Protein AF-A0A7K7TDV2-F1 (afdb_monomer_lite)

InterPro domains:
  IPR029061 Thiamin diphosphate-binding fold [SSF52518] (2-60)
  IPR045229 Thiamine pyrophosphate enzyme [PTHR18968] (2-119)

pLDDT: mean 73.81, std 17.37, range [32.12, 91.88]

Foldseek 3Di:
DPPPDPPPDPVQVVCVVQWPEEEEDQALVCPQVVVLVQVQSCQADPHTHYHYHYDPLNVDDLVVNCDVLVDPDDQPDPVSVVSNVVSVVSSCRRCPCNPPDDDNDHDDHHHDDDDPVRVPPPDDDDPDPDDPDPDPPPPPPPDD

Organism: NCBI:txid239371

Radius of gyration: 26.82 Å; chains: 1; bounding box: 52×32×79 Å

Structure (mmCIF, N/CA/C/O backbone):
data_AF-A0A7K7TDV2-F1
#
_entry.id   AF-A0A7K7TDV2-F1
#
loop_
_atom_site.group_PDB
_atom_site.id
_atom_site.type_symbol
_atom_site.label_atom_id
_atom_site.label_alt_id
_atom_site.label_comp_id
_atom_site.label_asym_id
_atom_site.label_entity_id
_atom_site.label_seq_id
_atom_site.pdbx_PDB_ins_code
_atom_site.Cartn_x
_atom_site.Cartn_y
_atom_site.Cartn_z
_atom_site.occupancy
_atom_site.B_iso_or_equiv
_atom_site.auth_seq_id
_atom_site.auth_comp_id
_atom_site.auth_asym_id
_atom_site.auth_atom_id
_atom_site.pdbx_PDB_model_num
ATOM 1 N N . GLN A 1 1 ? 14.137 5.342 -5.543 1.00 44.41 1 GLN A N 1
ATOM 2 C CA . GLN A 1 1 ? 14.553 5.148 -4.145 1.00 44.41 1 GLN A CA 1
ATOM 3 C C . GLN A 1 1 ? 16.057 5.333 -4.034 1.00 44.41 1 GLN A C 1
ATOM 5 O O . GLN A 1 1 ? 16.798 4.641 -4.728 1.00 44.41 1 GLN A O 1
ATOM 10 N N . GLY A 1 2 ? 16.497 6.311 -3.239 1.00 51.59 2 GLY A N 1
ATOM 11 C CA . GLY A 1 2 ? 17.912 6.494 -2.889 1.00 51.59 2 GLY A CA 1
ATOM 12 C C . GLY A 1 2 ? 18.745 7.293 -3.895 1.00 51.59 2 GLY A C 1
ATOM 13 O O . GLY A 1 2 ? 19.953 7.100 -3.978 1.00 51.59 2 GLY A O 1
ATOM 14 N N . ARG A 1 3 ? 18.124 8.181 -4.683 1.00 45.84 3 ARG A N 1
ATOM 15 C CA . ARG A 1 3 ? 18.827 8.985 -5.706 1.00 45.84 3 ARG A CA 1
ATOM 16 C C . ARG A 1 3 ? 19.041 10.452 -5.339 1.00 45.84 3 ARG A C 1
ATOM 18 O O . ARG A 1 3 ? 19.245 11.259 -6.237 1.00 45.84 3 ARG A O 1
ATOM 25 N N . GLY A 1 4 ? 18.992 10.807 -4.052 1.00 49.78 4 GLY A N 1
ATOM 26 C CA . GLY A 1 4 ? 19.316 12.171 -3.613 1.00 49.78 4 GLY A CA 1
ATOM 27 C C . GLY A 1 4 ? 18.499 13.257 -4.325 1.00 49.78 4 GLY A C 1
ATOM 28 O O . GLY A 1 4 ? 18.991 14.360 -4.535 1.00 49.78 4 GLY A O 1
ATOM 29 N N . ALA A 1 5 ? 17.268 12.939 -4.737 1.00 48.00 5 ALA A N 1
ATOM 30 C CA . ALA A 1 5 ? 16.327 13.950 -5.179 1.00 48.00 5 ALA A CA 1
ATOM 31 C C . ALA A 1 5 ? 15.821 14.665 -3.926 1.00 48.00 5 ALA A C 1
ATOM 33 O O . ALA A 1 5 ? 15.457 14.012 -2.950 1.00 48.00 5 ALA A O 1
ATOM 34 N N . LEU A 1 6 ? 15.780 15.992 -3.976 1.00 49.91 6 LEU A N 1
ATOM 35 C CA . LEU A 1 6 ? 15.374 16.946 -2.933 1.00 49.91 6 LEU A CA 1
ATOM 36 C C . LEU A 1 6 ? 13.974 16.689 -2.303 1.00 49.91 6 LEU A C 1
ATOM 38 O O . LEU A 1 6 ? 13.486 17.505 -1.531 1.00 49.91 6 LEU A O 1
ATOM 42 N N . GLN A 1 7 ? 13.305 15.590 -2.659 1.00 52.75 7 GLN A N 1
ATOM 43 C CA . GLN A 1 7 ? 11.932 15.231 -2.302 1.00 52.75 7 GLN A CA 1
ATOM 44 C C . GLN A 1 7 ? 11.770 13.763 -1.851 1.00 52.75 7 GLN A C 1
ATOM 46 O O . GLN A 1 7 ? 10.653 13.354 -1.558 1.00 52.75 7 GLN A O 1
ATOM 51 N N . ASP A 1 8 ? 12.846 12.968 -1.752 1.00 53.66 8 ASP A N 1
ATOM 52 C CA . ASP A 1 8 ? 12.799 11.581 -1.238 1.00 53.66 8 ASP A CA 1
ATOM 53 C C . ASP A 1 8 ? 12.841 11.616 0.308 1.00 53.66 8 ASP A C 1
ATOM 55 O O . ASP A 1 8 ? 13.761 11.109 0.950 1.00 53.66 8 ASP A O 1
ATOM 59 N N . ILE A 1 9 ? 11.885 12.318 0.931 1.00 61.06 9 ILE A N 1
ATOM 60 C CA . ILE A 1 9 ? 11.650 12.159 2.368 1.00 61.06 9 ILE A CA 1
ATOM 61 C C . ILE A 1 9 ? 11.095 10.747 2.525 1.00 61.06 9 ILE A C 1
ATOM 63 O O . ILE A 1 9 ? 10.022 10.453 2.004 1.00 61.06 9 ILE A O 1
ATOM 67 N N . GLU A 1 10 ? 11.801 9.883 3.255 1.00 62.22 10 GLU A N 1
ATOM 68 C CA . GLU A 1 10 ? 11.271 8.609 3.753 1.00 62.22 10 GLU A CA 1
ATOM 69 C C . GLU A 1 10 ? 10.105 8.914 4.713 1.00 62.22 10 GLU A C 1
ATOM 71 O O . GLU A 1 10 ? 10.250 8.878 5.936 1.00 62.22 10 GLU A O 1
ATOM 76 N N . GLN A 1 11 ? 8.940 9.281 4.167 1.00 62.19 11 GLN A N 1
ATOM 77 C CA . GLN A 1 11 ? 7.772 9.731 4.927 1.00 62.19 11 GLN A CA 1
ATOM 78 C C . GLN A 1 11 ? 7.345 8.662 5.934 1.00 62.19 11 GLN A C 1
ATOM 80 O O . GLN A 1 11 ? 7.006 8.981 7.072 1.00 62.19 11 GLN A O 1
ATOM 85 N N . LEU A 1 12 ? 7.482 7.384 5.574 1.00 66.38 12 LEU A N 1
ATOM 86 C CA . LEU A 1 12 ? 7.233 6.257 6.471 1.00 66.38 12 LEU A CA 1
ATOM 87 C C . LEU A 1 12 ? 8.075 6.315 7.752 1.00 66.38 12 LEU A C 1
ATOM 89 O O . LEU A 1 12 ? 7.565 5.982 8.820 1.00 66.38 12 LEU A O 1
ATOM 93 N N . SER A 1 13 ? 9.337 6.742 7.670 1.00 65.56 13 SER A N 1
ATOM 94 C CA . SER A 1 13 ? 10.224 6.835 8.836 1.00 65.56 13 SER A CA 1
ATOM 95 C C . SER A 1 13 ? 9.772 7.917 9.822 1.00 65.56 13 SER A C 1
ATOM 97 O O . SER A 1 13 ? 9.863 7.709 11.030 1.00 65.56 13 SER A O 1
ATOM 99 N N . LEU A 1 14 ? 9.190 9.011 9.317 1.00 69.25 14 LEU A N 1
ATOM 100 C CA . LEU A 1 14 ? 8.626 10.092 10.129 1.00 69.25 14 LEU A CA 1
ATOM 101 C C . LEU A 1 14 ? 7.290 9.697 10.764 1.00 69.25 14 LEU A C 1
ATOM 103 O O . LEU A 1 14 ? 7.031 10.027 11.916 1.00 69.25 14 LEU A O 1
ATOM 107 N N . PHE A 1 15 ? 6.444 8.957 10.045 1.00 70.12 15 PHE A N 1
ATOM 108 C CA . PHE A 1 15 ? 5.154 8.524 10.585 1.00 70.12 15 PHE A CA 1
ATOM 109 C C . PHE A 1 15 ? 5.265 7.339 11.548 1.00 70.12 15 PHE A C 1
ATOM 111 O O . PHE A 1 15 ? 4.340 7.109 12.319 1.00 70.12 15 PHE A O 1
ATOM 118 N N . ARG A 1 16 ? 6.382 6.598 11.569 1.00 72.12 16 ARG A N 1
ATOM 119 C CA . ARG A 1 16 ? 6.592 5.493 12.527 1.00 72.12 16 ARG A CA 1
ATOM 120 C C . ARG A 1 16 ? 6.586 5.933 13.991 1.00 72.12 16 ARG A C 1
ATOM 122 O O . ARG A 1 16 ? 6.256 5.126 14.849 1.00 72.12 16 ARG A O 1
ATOM 129 N N . THR A 1 17 ? 6.957 7.176 14.287 1.00 75.75 17 THR A N 1
ATOM 130 C CA . THR A 1 17 ? 6.936 7.714 15.656 1.00 75.75 17 THR A CA 1
ATOM 131 C C . THR A 1 17 ? 5.574 8.281 16.055 1.00 75.75 17 THR A C 1
ATOM 133 O O . THR A 1 17 ? 5.313 8.429 17.245 1.00 75.75 17 THR A O 1
ATOM 136 N N . LEU A 1 18 ? 4.699 8.577 15.087 1.00 77.50 18 LEU A N 1
ATOM 137 C CA . LEU A 1 18 ? 3.383 9.187 15.315 1.00 77.50 18 LEU A CA 1
ATOM 138 C C . LEU A 1 18 ? 2.229 8.187 15.203 1.00 77.50 18 LEU A C 1
ATOM 140 O O . LEU A 1 18 ? 1.184 8.362 15.828 1.00 77.50 18 LEU A O 1
ATOM 144 N N . CYS A 1 19 ? 2.395 7.153 14.383 1.00 81.69 19 CYS A N 1
ATOM 145 C CA . CYS A 1 19 ? 1.371 6.168 14.090 1.00 81.69 19 CYS A CA 1
ATOM 146 C C . CYS A 1 19 ? 1.730 4.818 14.698 1.00 81.69 19 CYS A C 1
ATOM 148 O O . CYS A 1 19 ? 2.880 4.390 14.703 1.00 81.69 19 CYS A O 1
ATOM 150 N N . LYS A 1 20 ? 0.705 4.102 15.156 1.00 85.44 20 LYS A N 1
ATOM 151 C CA . LYS A 1 20 ? 0.823 2.738 15.670 1.00 85.44 20 LYS A CA 1
ATOM 152 C C . LYS A 1 20 ? 1.406 1.790 14.623 1.00 85.44 20 LYS A C 1
ATOM 154 O O . LYS A 1 20 ? 2.158 0.880 14.955 1.00 85.44 20 LYS A O 1
ATOM 159 N N . VAL A 1 21 ? 1.021 1.993 13.364 1.00 86.31 21 VAL A N 1
ATOM 160 C CA . VAL A 1 21 ? 1.529 1.263 12.203 1.00 86.31 21 VAL A CA 1
ATOM 161 C C . VAL A 1 21 ? 1.624 2.219 11.020 1.00 86.31 21 VAL A C 1
ATOM 163 O O . VAL A 1 21 ? 0.728 3.036 10.814 1.00 86.31 21 VAL A O 1
ATOM 166 N N . SER A 1 22 ? 2.679 2.056 10.224 1.00 87.00 22 SER A N 1
ATOM 167 C CA . SER A 1 22 ? 2.883 2.749 8.950 1.00 87.00 22 SER A CA 1
ATOM 168 C C . SER A 1 22 ? 3.209 1.712 7.878 1.00 87.00 22 SER A C 1
ATOM 170 O O . SER A 1 22 ? 4.178 0.965 8.027 1.00 87.00 22 SER A O 1
ATOM 172 N N . VAL A 1 23 ? 2.398 1.631 6.824 1.00 89.19 23 VAL A N 1
ATOM 173 C CA . VAL A 1 23 ? 2.540 0.657 5.725 1.00 89.19 23 VAL A CA 1
ATOM 174 C C . VAL A 1 23 ? 2.451 1.350 4.368 1.00 89.19 23 VAL A C 1
ATOM 176 O O . VAL A 1 23 ? 1.792 2.375 4.247 1.00 89.19 23 VAL A O 1
ATOM 179 N N . SER A 1 24 ? 3.091 0.774 3.351 1.00 88.19 24 SER A N 1
ATOM 180 C CA . SER A 1 24 ? 3.072 1.273 1.972 1.00 88.19 24 SER A CA 1
ATOM 181 C C . SER A 1 24 ? 2.648 0.164 1.019 1.00 88.19 24 SER A C 1
ATOM 183 O O . SER A 1 24 ? 3.078 -0.984 1.171 1.00 88.19 24 SER A O 1
ATOM 185 N N . VAL A 1 25 ? 1.760 0.483 0.078 1.00 89.50 25 VAL A N 1
ATOM 186 C CA . VAL A 1 25 ? 1.171 -0.487 -0.853 1.00 89.50 25 VAL A CA 1
ATOM 187 C C . VAL A 1 25 ? 1.909 -0.445 -2.186 1.00 89.50 25 VAL A C 1
ATOM 189 O O . VAL A 1 25 ? 1.812 0.527 -2.919 1.00 89.50 25 VAL A O 1
ATOM 192 N N . GLY A 1 26 ? 2.614 -1.521 -2.536 1.00 84.94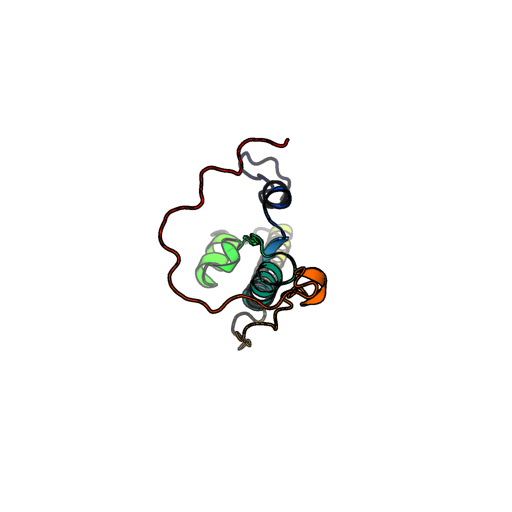 26 GLY A N 1
ATOM 193 C CA . GLY A 1 26 ? 3.391 -1.580 -3.782 1.00 84.94 26 GLY A CA 1
ATOM 194 C C . GLY A 1 26 ? 2.629 -2.076 -5.016 1.00 84.94 26 GLY A C 1
ATOM 195 O O . GLY A 1 26 ? 3.123 -1.923 -6.129 1.00 84.94 26 GLY A O 1
ATOM 196 N N . THR A 1 27 ? 1.462 -2.708 -4.851 1.00 87.56 27 THR A N 1
ATOM 197 C CA . THR A 1 27 ? 0.690 -3.283 -5.967 1.00 87.56 27 THR A CA 1
ATOM 198 C C . THR A 1 27 ? -0.810 -3.096 -5.771 1.00 87.56 27 THR A C 1
ATOM 200 O O . THR A 1 27 ? -1.296 -3.041 -4.640 1.00 87.56 27 THR A O 1
ATOM 203 N N . VAL A 1 28 ? -1.573 -3.046 -6.868 1.00 89.12 28 VAL A N 1
ATOM 204 C CA . VAL A 1 28 ? -3.025 -2.792 -6.811 1.00 89.12 28 VAL A CA 1
ATOM 205 C C . VAL A 1 28 ? -3.768 -3.902 -6.059 1.00 89.12 28 VAL A C 1
ATOM 207 O O . VAL A 1 28 ? -4.676 -3.635 -5.272 1.00 89.12 28 VAL A O 1
ATOM 210 N N . ARG A 1 29 ? -3.329 -5.156 -6.214 1.00 88.94 29 ARG A N 1
ATOM 211 C CA . ARG A 1 29 ? -3.892 -6.306 -5.490 1.00 88.94 29 ARG A CA 1
ATOM 212 C C . ARG A 1 29 ? -3.770 -6.199 -3.968 1.00 88.94 29 ARG A C 1
ATOM 214 O O . ARG A 1 29 ? -4.590 -6.770 -3.245 1.00 88.94 29 ARG A O 1
ATOM 221 N N . ASP A 1 30 ? -2.764 -5.479 -3.479 1.00 89.94 30 ASP A N 1
ATOM 222 C CA . ASP A 1 30 ? -2.458 -5.396 -2.054 1.00 89.94 30 ASP A CA 1
ATOM 223 C C . ASP A 1 30 ? -3.214 -4.261 -1.350 1.00 89.94 30 ASP A C 1
ATOM 225 O O . ASP A 1 30 ? -3.226 -4.223 -0.119 1.00 89.94 30 ASP A O 1
ATOM 229 N N . ILE A 1 31 ? -3.911 -3.383 -2.085 1.00 89.69 31 ILE A N 1
ATOM 230 C CA . ILE A 1 31 ? -4.680 -2.264 -1.512 1.00 89.69 31 ILE A CA 1
ATOM 231 C C . ILE A 1 31 ? -5.719 -2.783 -0.513 1.00 89.69 31 ILE A C 1
ATOM 233 O O . ILE A 1 31 ? -5.703 -2.418 0.662 1.00 89.69 31 ILE A O 1
ATOM 237 N N . VAL A 1 32 ? -6.607 -3.670 -0.968 1.00 90.62 32 VAL A N 1
ATOM 238 C CA . VAL A 1 32 ? -7.710 -4.202 -0.156 1.00 90.62 32 VAL A CA 1
ATOM 239 C C . VAL A 1 32 ? -7.209 -4.929 1.101 1.00 90.62 32 VAL A C 1
ATOM 241 O O . VAL A 1 32 ? -7.620 -4.545 2.198 1.00 90.62 32 VAL A O 1
ATOM 244 N N . PRO A 1 33 ? -6.315 -5.938 1.018 1.00 90.44 33 PRO A N 1
ATOM 245 C CA . PRO A 1 33 ? -5.842 -6.630 2.217 1.00 90.44 33 PRO A CA 1
ATOM 246 C C . PRO A 1 33 ? -5.060 -5.710 3.164 1.00 90.44 33 PRO A C 1
ATOM 248 O O . PRO A 1 33 ? -5.191 -5.848 4.384 1.00 90.44 33 PRO A O 1
ATOM 251 N N . THR A 1 34 ? -4.297 -4.745 2.639 1.00 91.88 34 THR A N 1
ATOM 252 C CA . THR A 1 34 ? -3.553 -3.790 3.473 1.00 91.88 34 THR A CA 1
ATOM 253 C C . THR A 1 34 ? -4.497 -2.871 4.236 1.00 91.88 34 THR A C 1
ATOM 255 O O . THR A 1 34 ? -4.342 -2.722 5.447 1.00 91.88 34 THR A O 1
ATOM 258 N N . LEU A 1 35 ? -5.522 -2.320 3.579 1.00 91.19 35 LEU A N 1
ATOM 259 C CA . LEU A 1 35 ? -6.523 -1.477 4.237 1.00 91.19 35 LEU A CA 1
ATOM 260 C C . LEU A 1 35 ? -7.322 -2.251 5.288 1.00 91.19 35 LEU A C 1
ATOM 262 O O . LEU A 1 35 ? -7.485 -1.771 6.409 1.00 91.19 35 LEU A O 1
ATOM 266 N N . ARG A 1 36 ? -7.755 -3.480 4.978 1.00 91.56 36 ARG A N 1
ATOM 267 C CA . ARG A 1 36 ? -8.455 -4.347 5.942 1.00 91.56 36 ARG A CA 1
ATOM 268 C C . ARG A 1 36 ? -7.619 -4.568 7.200 1.00 91.56 36 ARG A C 1
ATOM 270 O O . ARG A 1 36 ? -8.119 -4.424 8.316 1.00 91.56 36 ARG A O 1
ATOM 277 N N . ARG A 1 37 ? -6.330 -4.875 7.029 1.00 89.88 37 ARG A N 1
ATOM 278 C CA . ARG A 1 37 ? -5.397 -5.061 8.145 1.00 89.88 37 ARG A CA 1
ATOM 279 C C . ARG A 1 37 ? -5.147 -3.760 8.904 1.00 89.88 37 ARG A C 1
ATOM 281 O O . ARG A 1 37 ? -5.099 -3.793 10.132 1.00 89.88 37 ARG A O 1
ATOM 288 N N . ALA A 1 38 ? -5.008 -2.638 8.204 1.00 90.69 38 ALA A N 1
ATOM 289 C CA . ALA A 1 38 ? -4.788 -1.327 8.805 1.00 90.69 38 ALA A CA 1
ATOM 290 C C . ALA A 1 38 ? -5.961 -0.921 9.707 1.00 90.69 38 ALA A C 1
ATOM 292 O O . ALA A 1 38 ? -5.739 -0.579 10.866 1.00 90.69 38 ALA A O 1
ATOM 293 N N . ILE A 1 39 ? -7.201 -1.062 9.225 1.00 89.69 39 ILE A N 1
ATOM 294 C CA . ILE A 1 39 ? -8.419 -0.766 9.995 1.00 89.69 39 ILE A CA 1
ATOM 295 C C . ILE A 1 39 ? -8.509 -1.667 11.229 1.00 89.69 39 ILE A C 1
ATOM 297 O O . ILE A 1 39 ? -8.685 -1.178 12.345 1.00 89.69 39 ILE A O 1
ATOM 301 N N . ALA A 1 40 ? -8.313 -2.977 11.058 1.00 89.75 40 ALA A N 1
ATOM 302 C CA . ALA A 1 40 ? -8.348 -3.910 12.180 1.00 89.75 40 ALA A CA 1
ATOM 303 C C . ALA A 1 40 ? -7.266 -3.608 13.225 1.00 89.75 40 ALA A C 1
ATOM 305 O O . ALA A 1 40 ? -7.507 -3.714 14.428 1.00 89.75 40 ALA A O 1
ATOM 306 N N . THR A 1 41 ? -6.081 -3.190 12.781 1.00 89.25 41 THR A N 1
ATOM 307 C CA . THR A 1 41 ? -4.964 -2.835 13.666 1.00 89.25 41 THR A CA 1
ATOM 308 C C . THR A 1 41 ? -5.202 -1.511 14.388 1.00 89.25 41 THR A C 1
ATOM 310 O O . THR A 1 41 ? -4.848 -1.389 15.563 1.00 89.25 41 THR A O 1
ATOM 313 N N . ALA A 1 42 ? -5.835 -0.541 13.723 1.00 89.56 42 ALA A N 1
ATOM 314 C CA . ALA A 1 42 ? -6.215 0.735 14.320 1.00 89.56 42 ALA A CA 1
ATOM 315 C C . ALA A 1 42 ? -7.205 0.546 15.476 1.00 89.56 42 ALA A C 1
ATOM 317 O O . ALA A 1 42 ? -7.117 1.260 16.469 1.00 89.56 42 ALA A O 1
ATOM 318 N N . GLN A 1 43 ? -8.106 -0.436 15.368 1.00 87.38 43 GLN A N 1
ATOM 319 C CA . GLN A 1 43 ? -9.158 -0.686 16.358 1.00 87.38 43 GLN A CA 1
ATOM 320 C C . GLN A 1 43 ? -8.790 -1.745 17.417 1.00 87.38 43 GLN A C 1
ATOM 322 O O . GLN A 1 43 ? -9.401 -1.776 18.480 1.00 87.38 43 GLN A O 1
ATOM 327 N N . SER A 1 44 ? -7.813 -2.623 17.158 1.00 86.88 44 SER A N 1
ATOM 328 C CA . SER A 1 44 ? -7.449 -3.711 18.086 1.00 86.88 44 SER A CA 1
ATOM 329 C C . SER A 1 44 ? -6.450 -3.269 19.158 1.00 86.88 44 SER A C 1
ATOM 331 O O . SER A 1 44 ? -5.538 -2.503 18.866 1.00 86.88 44 SER A O 1
ATOM 333 N N . GLY A 1 45 ? -6.513 -3.822 20.371 1.00 86.00 45 GLY A N 1
ATOM 334 C CA . GLY A 1 45 ? -5.609 -3.443 21.466 1.00 86.00 45 GLY A CA 1
ATOM 335 C C . GLY A 1 45 ? -5.878 -2.013 21.939 1.00 86.00 45 GLY A C 1
ATOM 336 O O . GLY A 1 45 ? -7.025 -1.649 22.165 1.00 86.00 45 GLY A O 1
ATOM 337 N N . THR A 1 46 ? -4.837 -1.189 22.056 1.00 85.50 46 THR A N 1
ATOM 338 C CA . THR A 1 46 ? -4.997 0.258 22.249 1.00 85.50 46 THR A CA 1
ATOM 339 C C . THR A 1 46 ? -5.348 0.924 20.914 1.00 85.50 46 THR A C 1
ATOM 341 O O . THR A 1 46 ? -4.557 0.831 19.964 1.00 85.50 46 THR A O 1
ATOM 344 N N . PRO A 1 47 ? -6.521 1.571 20.788 1.00 87.88 47 PRO A N 1
ATOM 345 C CA . PRO A 1 47 ? -6.881 2.269 19.563 1.00 87.88 47 PRO A CA 1
ATOM 346 C C . PRO A 1 47 ? -5.876 3.379 19.252 1.00 87.88 47 PRO A C 1
ATOM 348 O O . PRO A 1 47 ? -5.425 4.083 20.154 1.00 87.88 47 PRO A O 1
ATOM 351 N N . GLY A 1 48 ? -5.505 3.532 17.983 1.00 89.00 48 GLY A N 1
ATOM 352 C CA . GLY A 1 48 ? -4.504 4.521 17.594 1.00 89.00 48 GLY A CA 1
ATOM 353 C C . GLY A 1 48 ? -4.416 4.751 16.087 1.00 89.00 48 GLY A C 1
ATOM 354 O O . GLY A 1 48 ? -4.943 3.953 15.307 1.00 89.00 48 GLY A O 1
ATOM 355 N N . PRO A 1 49 ? -3.752 5.840 15.666 1.00 90.50 49 PRO A N 1
ATOM 356 C CA . PRO A 1 49 ? -3.641 6.202 14.259 1.00 90.50 49 PRO A CA 1
ATOM 357 C C . PRO A 1 49 ? -2.787 5.190 13.486 1.00 90.50 49 PRO A C 1
ATOM 359 O O . PRO A 1 49 ? -1.757 4.722 13.975 1.00 90.50 49 PRO A O 1
ATOM 362 N N . VAL A 1 50 ? -3.206 4.876 12.261 1.00 91.44 50 VAL A N 1
ATOM 363 C CA . VAL A 1 50 ? -2.477 4.024 11.312 1.00 91.44 50 VAL A CA 1
ATOM 364 C C . VAL A 1 50 ? -2.307 4.793 10.010 1.00 91.44 50 VAL A C 1
ATOM 366 O O . VAL A 1 50 ? -3.262 5.386 9.512 1.00 91.44 50 VAL A O 1
ATOM 369 N N . PHE A 1 51 ? -1.098 4.771 9.461 1.00 89.88 51 PHE A N 1
ATOM 370 C CA . PHE A 1 51 ? -0.757 5.424 8.206 1.00 89.88 51 PHE A CA 1
ATOM 371 C C . PHE A 1 51 ? -0.633 4.389 7.085 1.00 89.88 51 PHE A C 1
ATOM 373 O O . PHE A 1 51 ? 0.059 3.378 7.233 1.00 89.88 51 PHE A O 1
ATOM 380 N N . VAL A 1 52 ? -1.305 4.644 5.963 1.00 90.50 52 VAL A N 1
ATOM 381 C CA . VAL A 1 52 ? -1.227 3.820 4.753 1.00 90.50 52 VAL A CA 1
ATOM 382 C C . VAL A 1 52 ? -0.836 4.720 3.591 1.00 90.50 52 VAL A C 1
ATOM 384 O O . VAL A 1 52 ? -1.574 5.634 3.233 1.00 90.50 52 VAL A O 1
ATOM 387 N N . GLU A 1 53 ? 0.322 4.452 3.006 1.00 88.50 53 GLU A N 1
ATOM 388 C CA . GLU A 1 53 ? 0.813 5.130 1.815 1.00 88.50 53 GLU A CA 1
ATOM 389 C C . GLU A 1 53 ? 0.338 4.397 0.554 1.00 88.50 53 GLU A C 1
ATOM 391 O O . GLU A 1 53 ? 0.463 3.172 0.438 1.00 88.50 53 GLU A O 1
ATOM 396 N N . LEU A 1 54 ? -0.197 5.165 -0.397 1.00 88.50 54 LEU A N 1
ATOM 397 C CA . LEU A 1 54 ? -0.645 4.689 -1.702 1.00 88.50 54 LEU A CA 1
ATOM 398 C C . LEU A 1 54 ? 0.146 5.434 -2.791 1.00 88.50 54 LEU A C 1
ATOM 400 O O . LEU A 1 54 ? -0.128 6.613 -3.030 1.00 88.50 54 LEU A O 1
ATOM 404 N N . PRO A 1 55 ? 1.124 4.781 -3.444 1.00 84.69 55 PRO A N 1
ATOM 405 C CA . PRO A 1 55 ? 1.876 5.370 -4.543 1.00 84.69 55 PRO A CA 1
ATOM 406 C C . PRO A 1 55 ? 0.960 5.801 -5.689 1.00 84.69 55 PRO A C 1
ATOM 408 O O . PRO A 1 55 ? -0.040 5.147 -5.988 1.00 84.69 55 PRO A O 1
ATOM 411 N N . ILE A 1 56 ? 1.347 6.871 -6.385 1.00 82.62 56 ILE A N 1
ATOM 412 C CA . ILE A 1 56 ? 0.605 7.418 -7.531 1.00 82.62 56 ILE A CA 1
ATOM 413 C C . ILE A 1 56 ? 0.370 6.344 -8.605 1.00 82.62 56 ILE A C 1
ATOM 415 O O . ILE A 1 56 ? -0.743 6.213 -9.108 1.00 82.62 56 ILE A O 1
ATOM 419 N N . ASP A 1 57 ? 1.373 5.513 -8.885 1.00 83.00 57 ASP A N 1
ATOM 420 C CA . ASP A 1 57 ? 1.296 4.424 -9.867 1.00 83.00 57 ASP A CA 1
ATOM 421 C C . ASP A 1 57 ? 0.144 3.437 -9.602 1.00 83.00 57 ASP A C 1
ATOM 423 O O . ASP A 1 57 ? -0.405 2.852 -10.531 1.00 83.00 57 ASP A O 1
ATOM 427 N N . VAL A 1 58 ? -0.237 3.255 -8.334 1.00 84.62 58 VAL A N 1
ATOM 428 C CA . VAL A 1 58 ? -1.308 2.344 -7.905 1.00 84.62 58 VAL A CA 1
ATOM 429 C C . VAL A 1 58 ? -2.692 2.997 -8.032 1.00 84.62 58 VAL A C 1
ATOM 431 O O . VAL A 1 58 ? -3.695 2.301 -8.181 1.00 84.62 58 VAL A O 1
ATOM 434 N N . LEU A 1 59 ? -2.758 4.330 -7.972 1.00 84.94 59 LEU A N 1
ATOM 435 C CA . LEU A 1 59 ? -4.007 5.097 -8.006 1.00 84.94 59 LEU A CA 1
ATOM 436 C C . LEU A 1 59 ? -4.458 5.444 -9.428 1.00 84.94 59 LEU A C 1
ATOM 438 O O . LEU A 1 59 ? -5.653 5.623 -9.667 1.00 84.94 59 LEU A O 1
ATOM 442 N N . TYR A 1 60 ? -3.521 5.558 -10.369 1.00 85.31 60 TYR A N 1
ATOM 443 C CA . TYR A 1 60 ? -3.838 5.907 -11.749 1.00 85.31 60 TYR A CA 1
ATOM 444 C C . TYR A 1 60 ? -4.213 4.675 -12.585 1.00 85.31 60 TYR A C 1
ATOM 446 O O . TYR A 1 60 ? -3.686 3.580 -12.382 1.00 85.31 60 TYR A O 1
ATOM 454 N N . PRO A 1 61 ? -5.117 4.828 -13.568 1.00 83.31 61 PRO A N 1
ATOM 455 C CA . PRO A 1 61 ? -5.503 3.727 -14.435 1.00 83.31 61 PRO A CA 1
ATOM 456 C C . PRO A 1 61 ? -4.341 3.304 -15.343 1.00 83.31 61 PRO A C 1
ATOM 458 O O . PRO A 1 61 ? -3.520 4.126 -15.758 1.00 83.31 61 PRO A O 1
ATOM 461 N N . PHE A 1 62 ? -4.331 2.020 -15.716 1.00 83.81 62 PHE A N 1
ATOM 462 C CA . PHE A 1 62 ? -3.256 1.369 -16.477 1.00 83.81 62 PHE A CA 1
ATOM 463 C C . PHE A 1 62 ? -2.741 2.186 -17.672 1.00 83.81 62 PHE A C 1
ATOM 465 O O . PHE A 1 62 ? -1.536 2.300 -17.865 1.00 83.81 62 PHE A O 1
ATOM 472 N N . HIS A 1 63 ? -3.638 2.796 -18.451 1.00 82.81 63 HIS A N 1
ATOM 473 C CA . HIS A 1 63 ? -3.275 3.542 -19.659 1.00 82.81 63 HIS A CA 1
ATOM 474 C C . HIS A 1 63 ? -2.455 4.814 -19.382 1.00 82.81 63 HIS A C 1
ATOM 476 O O . HIS A 1 63 ? -1.613 5.182 -20.200 1.00 82.81 63 HIS A O 1
ATOM 482 N N . VAL A 1 64 ? -2.671 5.478 -18.240 1.00 85.62 64 VAL A N 1
ATOM 483 C CA . VAL A 1 64 ? -1.883 6.658 -17.849 1.00 85.62 64 VAL A CA 1
ATOM 484 C C . VAL A 1 64 ? -0.497 6.212 -17.408 1.00 85.62 64 VAL A C 1
ATOM 486 O O . VAL A 1 64 ? 0.500 6.692 -17.939 1.00 85.62 64 VAL A O 1
ATOM 489 N N . VAL A 1 65 ? -0.429 5.224 -16.514 1.00 84.50 65 VAL A N 1
ATOM 490 C CA . VAL A 1 65 ? 0.845 4.718 -15.982 1.00 84.50 65 VAL A CA 1
ATOM 491 C C . VAL A 1 65 ? 1.696 4.107 -17.095 1.00 84.50 65 VAL A C 1
ATOM 493 O O . VAL A 1 65 ? 2.896 4.347 -17.166 1.00 84.50 65 VAL A O 1
ATOM 496 N N . GLN A 1 66 ? 1.082 3.384 -18.034 1.00 83.00 66 GLN A N 1
ATOM 497 C CA . GLN A 1 66 ? 1.776 2.831 -19.196 1.00 83.00 66 GLN A CA 1
ATOM 498 C C . GLN A 1 66 ? 2.389 3.923 -20.084 1.00 83.00 66 GLN A C 1
ATOM 500 O O . GLN A 1 66 ? 3.480 3.723 -20.615 1.00 83.00 66 GLN A O 1
ATOM 505 N N . ARG A 1 67 ? 1.715 5.067 -20.252 1.00 82.69 67 ARG A N 1
ATOM 506 C CA . ARG A 1 67 ? 2.227 6.193 -21.045 1.00 82.69 67 ARG A CA 1
ATOM 507 C C . ARG A 1 67 ? 3.411 6.873 -20.360 1.00 82.69 67 ARG A C 1
ATOM 509 O O . ARG A 1 67 ? 4.401 7.161 -21.028 1.00 82.69 67 ARG A O 1
ATOM 516 N N . GLU A 1 68 ? 3.314 7.091 -19.052 1.00 81.50 68 GLU A N 1
ATOM 517 C CA . GLU A 1 68 ? 4.377 7.707 -18.249 1.00 81.50 68 GLU A CA 1
ATOM 518 C C . GLU A 1 68 ? 5.614 6.799 -18.152 1.00 81.50 68 GLU A C 1
ATOM 520 O O . GLU A 1 68 ? 6.743 7.247 -18.341 1.00 81.50 68 GLU A O 1
ATOM 525 N N . VAL A 1 69 ? 5.408 5.495 -17.941 1.00 77.88 69 VAL A N 1
ATOM 526 C CA . VAL A 1 69 ? 6.489 4.504 -17.822 1.00 77.88 69 VAL A CA 1
ATOM 527 C C . VAL A 1 69 ? 7.088 4.138 -19.182 1.00 77.88 69 VAL A C 1
ATOM 529 O O . VAL A 1 69 ? 8.294 3.925 -19.291 1.00 77.88 69 VAL A O 1
ATOM 532 N N . GLY A 1 70 ? 6.266 4.047 -20.228 1.00 70.81 70 GLY A N 1
ATOM 533 C CA . GLY A 1 70 ? 6.697 3.622 -21.559 1.00 70.81 70 GLY A CA 1
ATOM 534 C C . GLY A 1 70 ? 7.547 4.652 -22.299 1.00 70.81 70 GLY A C 1
ATOM 535 O O . GLY A 1 70 ? 8.329 4.263 -23.163 1.00 70.81 70 GLY A O 1
ATOM 536 N N . GLY A 1 71 ? 7.428 5.940 -21.958 1.00 64.94 71 GLY A N 1
ATOM 537 C CA . GLY A 1 71 ? 8.105 7.028 -22.660 1.00 64.94 71 GLY A CA 1
ATOM 538 C C . GLY A 1 71 ? 7.727 7.121 -24.149 1.00 64.94 71 GLY A C 1
ATOM 539 O O . GLY A 1 71 ? 7.214 6.199 -24.774 1.00 64.94 71 GLY A O 1
ATOM 540 N N . SER A 1 72 ? 7.982 8.266 -24.772 1.00 56.16 72 SER A N 1
ATOM 541 C CA . SER A 1 72 ? 7.671 8.503 -26.193 1.00 56.16 72 SER A CA 1
ATOM 542 C C . SER A 1 72 ? 8.750 7.999 -27.169 1.00 56.16 72 SER A C 1
ATOM 544 O O . SER A 1 72 ? 8.691 8.299 -28.361 1.00 56.16 72 SER A O 1
ATOM 546 N N . GLY A 1 73 ? 9.761 7.259 -26.697 1.00 60.03 73 GLY A N 1
ATOM 547 C CA . GLY A 1 73 ? 10.955 6.917 -27.474 1.00 60.03 73 GLY A CA 1
ATOM 548 C C . GLY A 1 73 ? 11.060 5.436 -27.839 1.00 60.03 73 GLY A C 1
ATOM 549 O O . GLY A 1 73 ? 11.023 4.568 -26.974 1.00 60.03 73 GLY A O 1
ATOM 550 N N . THR A 1 74 ? 11.291 5.128 -29.117 1.00 64.38 74 THR A N 1
ATOM 551 C CA . THR A 1 74 ? 11.663 3.774 -29.564 1.00 64.38 74 THR A CA 1
ATOM 552 C C . THR A 1 74 ? 12.953 3.296 -28.874 1.00 64.38 74 THR A C 1
ATOM 554 O O . THR A 1 74 ? 13.947 4.033 -28.902 1.00 64.38 74 THR A O 1
ATOM 557 N N . PRO A 1 75 ? 13.004 2.072 -28.310 1.00 68.62 75 PRO A N 1
ATOM 558 C CA . PRO A 1 75 ? 14.178 1.576 -27.594 1.00 68.62 75 PRO A CA 1
ATOM 559 C C . PRO A 1 75 ? 15.378 1.431 -28.542 1.00 68.62 75 PRO A C 1
ATOM 561 O O . PRO A 1 75 ? 15.397 0.567 -29.420 1.00 68.62 75 PRO A O 1
ATOM 564 N N . ARG A 1 76 ? 16.408 2.271 -28.369 1.00 67.56 76 ARG A N 1
ATOM 565 C CA . ARG A 1 76 ? 17.666 2.164 -29.127 1.00 67.56 76 ARG A CA 1
ATOM 566 C C . ARG A 1 76 ? 18.581 1.103 -28.509 1.00 67.56 76 ARG A C 1
ATOM 568 O O . ARG A 1 76 ? 19.012 1.216 -27.362 1.00 67.56 76 ARG A O 1
ATOM 575 N N . GLY A 1 77 ? 18.921 0.092 -29.307 1.00 84.25 77 GLY A N 1
ATOM 576 C CA . GLY A 1 77 ? 19.914 -0.933 -28.972 1.00 84.25 77 GLY A CA 1
ATOM 577 C C . GLY A 1 77 ? 19.453 -1.988 -27.956 1.00 84.25 77 GLY A C 1
ATOM 578 O O . GLY A 1 77 ? 18.308 -2.015 -27.509 1.00 84.25 77 GLY A O 1
ATOM 579 N N . LEU A 1 78 ? 20.376 -2.884 -27.589 1.00 85.38 78 LEU A N 1
ATOM 580 C CA . LEU A 1 78 ? 20.116 -3.999 -26.665 1.00 85.38 78 LEU A CA 1
ATOM 581 C C . LEU A 1 78 ? 19.796 -3.519 -25.241 1.00 85.38 78 LEU A C 1
ATOM 583 O O . LEU A 1 78 ? 18.876 -4.035 -24.615 1.00 85.38 78 LEU A O 1
ATOM 587 N N . ARG A 1 79 ? 20.495 -2.483 -24.755 1.00 84.38 79 ARG A N 1
ATOM 588 C CA . ARG A 1 79 ? 20.236 -1.880 -23.434 1.00 84.38 79 ARG A CA 1
ATOM 589 C C . ARG A 1 79 ? 18.815 -1.321 -23.333 1.00 84.38 79 ARG A C 1
ATOM 591 O O . ARG A 1 79 ? 18.147 -1.559 -22.333 1.00 84.38 79 ARG A O 1
ATOM 598 N N . GLY A 1 80 ? 18.334 -0.654 -24.386 1.00 84.12 80 GLY A N 1
ATOM 599 C CA . GLY A 1 80 ? 16.963 -0.144 -24.447 1.00 84.12 80 GLY A CA 1
ATOM 600 C C . GLY A 1 80 ? 15.916 -1.257 -24.366 1.00 84.12 80 GLY A C 1
ATOM 601 O O . GLY A 1 80 ? 14.926 -1.106 -23.661 1.00 84.12 80 GLY A O 1
ATOM 602 N N . LYS A 1 81 ? 16.160 -2.406 -25.011 1.00 85.19 81 LYS A N 1
ATOM 603 C CA . LYS A 1 81 ? 15.267 -3.575 -24.921 1.00 85.19 81 LYS A CA 1
ATOM 604 C C . LYS A 1 81 ? 15.202 -4.166 -23.509 1.00 85.19 81 LYS A C 1
ATOM 606 O O . LYS A 1 81 ? 14.113 -4.513 -23.067 1.00 85.19 81 LYS A O 1
ATOM 611 N N . VAL A 1 82 ? 16.329 -4.252 -22.795 1.00 88.88 82 VAL A N 1
ATOM 612 C CA . VAL A 1 82 ? 16.347 -4.752 -21.405 1.00 88.88 82 VAL A CA 1
ATOM 613 C C . VAL A 1 82 ? 15.599 -3.805 -20.468 1.00 88.88 82 VAL A C 1
ATOM 615 O O . VAL A 1 82 ? 14.790 -4.261 -19.664 1.00 88.88 82 VAL A O 1
ATOM 618 N N . VAL A 1 83 ? 15.821 -2.493 -20.597 1.00 87.50 83 VAL A N 1
ATOM 619 C CA . VAL A 1 83 ? 15.088 -1.489 -19.809 1.00 87.50 83 VAL A CA 1
ATOM 620 C C . VAL A 1 83 ? 13.592 -1.575 -20.104 1.00 87.50 83 VAL A C 1
ATOM 622 O O . VAL A 1 83 ? 12.799 -1.662 -19.174 1.00 87.50 83 VAL A O 1
ATOM 625 N N . GLN A 1 84 ? 13.207 -1.644 -21.379 1.00 87.38 84 GLN A N 1
ATOM 626 C CA . GLN A 1 84 ? 11.808 -1.786 -21.779 1.00 87.38 84 GLN A CA 1
ATOM 627 C C . GLN A 1 84 ? 11.165 -3.048 -21.193 1.00 87.38 84 GLN A C 1
ATOM 629 O O . GLN A 1 84 ? 10.054 -2.987 -20.676 1.00 87.38 84 GLN A O 1
ATOM 634 N N . TRP A 1 85 ? 11.863 -4.185 -21.244 1.00 88.62 85 TRP A N 1
ATOM 635 C CA . TRP A 1 85 ? 11.389 -5.436 -20.654 1.00 88.62 85 TRP A CA 1
ATOM 636 C C . TRP A 1 85 ? 11.193 -5.315 -19.137 1.00 88.62 85 TRP A C 1
ATOM 638 O O . TRP A 1 85 ? 10.154 -5.722 -18.622 1.00 88.62 85 TRP A O 1
ATOM 648 N N . TYR A 1 86 ? 12.143 -4.697 -18.427 1.00 89.94 86 TYR A N 1
ATOM 649 C CA . TYR A 1 86 ? 12.036 -4.460 -16.986 1.00 89.94 86 TYR A CA 1
ATOM 650 C C . TYR A 1 86 ? 10.827 -3.582 -16.635 1.00 89.94 86 TYR A C 1
ATOM 652 O O . TYR A 1 86 ? 10.063 -3.922 -15.733 1.00 89.94 86 TYR A O 1
ATOM 660 N N . LEU A 1 87 ? 10.619 -2.488 -17.372 1.00 88.50 87 LEU A N 1
ATOM 661 C CA . LEU A 1 87 ? 9.491 -1.579 -17.166 1.00 88.50 87 LEU A CA 1
ATOM 662 C C . LEU A 1 87 ? 8.148 -2.257 -17.466 1.00 88.50 87 LEU A C 1
ATOM 664 O O . LEU A 1 87 ? 7.195 -2.100 -16.706 1.00 88.50 87 LEU A O 1
ATOM 668 N N . GLN A 1 88 ? 8.077 -3.067 -18.525 1.00 86.88 88 GLN A N 1
ATOM 669 C CA . GLN A 1 88 ? 6.883 -3.861 -18.820 1.00 86.88 88 GLN A CA 1
ATOM 670 C C . GLN A 1 88 ? 6.601 -4.902 -17.736 1.00 86.88 88 GLN A C 1
ATOM 672 O O . GLN A 1 88 ? 5.452 -5.055 -17.328 1.00 86.88 88 GLN A O 1
ATOM 677 N N . ASN A 1 89 ? 7.630 -5.578 -17.223 1.00 90.75 89 ASN A N 1
ATOM 678 C CA . ASN A 1 89 ? 7.481 -6.516 -16.115 1.00 90.75 89 ASN A CA 1
ATOM 679 C C . ASN A 1 89 ? 7.024 -5.813 -14.823 1.00 90.75 89 ASN A C 1
ATOM 681 O O . ASN A 1 89 ? 6.165 -6.336 -14.115 1.00 90.75 89 ASN A O 1
ATOM 685 N N . TYR A 1 90 ? 7.547 -4.616 -14.536 1.00 88.50 90 TYR A N 1
ATOM 686 C CA . TYR A 1 90 ? 7.091 -3.785 -13.418 1.00 88.50 90 TYR A CA 1
ATOM 687 C C . TYR A 1 90 ? 5.606 -3.434 -13.548 1.00 88.50 90 TYR A C 1
ATOM 689 O O . TYR A 1 90 ? 4.847 -3.712 -12.625 1.00 88.50 90 TYR A O 1
ATOM 697 N N . LEU A 1 91 ? 5.176 -2.912 -14.704 1.00 88.00 91 LEU A N 1
ATOM 698 C CA . LEU A 1 91 ? 3.766 -2.595 -14.967 1.00 88.00 91 LEU A CA 1
ATOM 699 C C . LEU A 1 91 ? 2.869 -3.827 -14.829 1.00 88.00 91 LEU A C 1
ATOM 701 O O . LEU A 1 91 ? 1.801 -3.756 -14.223 1.00 88.00 91 LEU A O 1
ATOM 705 N N . HIS A 1 92 ? 3.310 -4.964 -15.367 1.00 87.62 92 HIS A N 1
ATOM 706 C CA . HIS A 1 92 ? 2.561 -6.209 -15.271 1.00 87.62 92 HIS A CA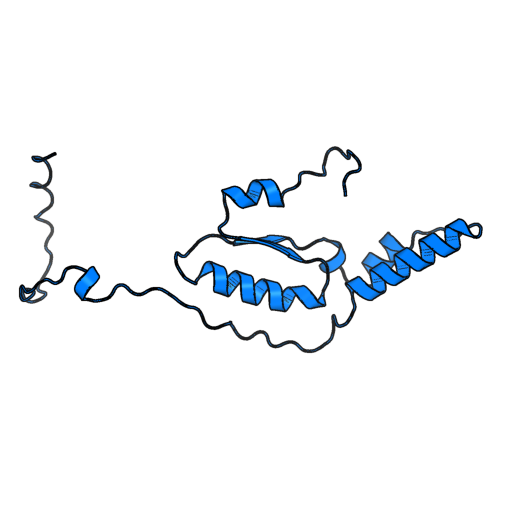 1
ATOM 707 C C . HIS A 1 92 ? 2.403 -6.654 -13.813 1.00 87.62 92 HIS A C 1
ATOM 709 O O . HIS A 1 92 ? 1.315 -7.048 -13.415 1.00 87.62 92 HIS A O 1
ATOM 715 N N . ASN A 1 93 ? 3.454 -6.546 -12.996 1.00 90.38 93 ASN A N 1
ATOM 716 C CA . ASN A 1 93 ? 3.387 -6.877 -11.573 1.00 90.38 93 ASN A CA 1
ATOM 717 C C . ASN A 1 93 ? 2.563 -5.863 -10.757 1.00 90.38 93 ASN A C 1
ATOM 719 O O . ASN A 1 93 ? 1.837 -6.265 -9.852 1.00 90.38 93 ASN A O 1
ATOM 723 N N . LEU A 1 94 ? 2.642 -4.570 -11.086 1.00 88.62 94 LEU A N 1
ATOM 724 C CA . LEU A 1 94 ? 1.888 -3.494 -10.436 1.00 88.62 94 LEU A CA 1
ATOM 725 C C . LEU A 1 94 ? 0.371 -3.720 -10.555 1.00 88.62 94 LEU A C 1
ATOM 727 O O . LEU A 1 94 ? -0.353 -3.604 -9.564 1.00 88.62 94 LEU A O 1
ATOM 731 N N . PHE A 1 95 ? -0.083 -4.100 -11.753 1.00 87.81 95 PHE A N 1
ATOM 732 C CA . PHE A 1 95 ? -1.489 -4.358 -12.080 1.00 87.81 95 PHE A CA 1
ATOM 733 C C . PHE A 1 95 ? -1.879 -5.848 -12.040 1.00 87.81 95 PHE A C 1
ATOM 735 O O . PHE A 1 95 ? -3.004 -6.206 -12.398 1.00 87.81 95 PHE A O 1
ATOM 742 N N . ALA A 1 96 ? -0.987 -6.736 -11.594 1.00 87.00 96 ALA A N 1
ATOM 743 C CA . ALA A 1 96 ? -1.275 -8.165 -11.518 1.00 87.00 96 ALA A CA 1
ATOM 744 C C . ALA A 1 96 ? -2.432 -8.439 -10.544 1.00 87.00 96 ALA A C 1
ATOM 746 O O . ALA A 1 96 ? -2.338 -8.129 -9.354 1.00 87.00 96 ALA A O 1
ATOM 747 N N . GLY A 1 97 ? -3.506 -9.061 -11.040 1.00 82.69 97 GLY A N 1
ATOM 748 C CA . GLY A 1 97 ? -4.679 -9.419 -10.229 1.00 82.69 97 GLY A CA 1
ATOM 749 C C . GLY A 1 97 ? -5.442 -8.212 -9.683 1.00 82.69 97 GLY A C 1
ATOM 750 O O . GLY A 1 97 ? -6.102 -8.296 -8.646 1.00 82.69 97 GLY A O 1
ATOM 751 N N . ALA A 1 98 ? -5.304 -7.064 -10.347 1.00 81.44 98 ALA A N 1
ATOM 752 C CA . ALA A 1 98 ? -5.938 -5.830 -9.931 1.00 81.44 98 ALA A CA 1
ATOM 753 C C . ALA A 1 98 ? -7.469 -5.894 -10.083 1.00 81.44 98 ALA A C 1
ATOM 755 O O . ALA A 1 98 ? -8.185 -5.320 -9.266 1.00 81.44 98 ALA A O 1
ATOM 756 N N . TRP A 1 99 ? -7.971 -6.609 -11.101 1.00 81.62 99 TRP A N 1
ATOM 757 C CA . TRP A 1 99 ? -9.408 -6.710 -11.417 1.00 81.62 99 TRP A CA 1
ATOM 758 C C . TRP A 1 99 ? -10.063 -7.964 -10.828 1.00 81.62 99 TRP A C 1
ATOM 760 O O . TRP A 1 99 ? -11.228 -8.241 -11.107 1.00 81.62 99 TRP A O 1
ATOM 770 N N . ASP A 1 100 ? -9.324 -8.720 -10.017 1.00 87.06 100 ASP A N 1
ATOM 771 C CA . ASP A 1 100 ? -9.868 -9.895 -9.352 1.00 87.06 100 ASP A CA 1
ATOM 772 C C . ASP A 1 100 ? -10.812 -9.450 -8.225 1.00 87.06 100 ASP A C 1
ATOM 774 O O . ASP A 1 100 ? -10.438 -8.593 -7.413 1.00 87.06 100 ASP A O 1
ATOM 778 N N . PRO A 1 101 ? -12.024 -10.023 -8.124 1.00 82.31 101 PRO A N 1
ATOM 779 C CA . PRO A 1 101 ? -12.945 -9.695 -7.047 1.00 82.31 101 PRO A CA 1
ATOM 780 C C . PRO A 1 101 ? -12.315 -10.049 -5.698 1.00 82.31 101 PRO A C 1
ATOM 782 O O . PRO A 1 101 ? -11.836 -11.166 -5.485 1.00 82.31 101 PRO A O 1
ATOM 785 N N . ARG A 1 102 ? -12.317 -9.088 -4.769 1.00 82.06 102 ARG A N 1
ATOM 786 C CA . ARG A 1 102 ? -11.783 -9.269 -3.416 1.00 82.06 102 ARG A CA 1
ATOM 787 C C . ARG A 1 102 ? -12.856 -9.044 -2.374 1.00 82.06 102 ARG A C 1
ATOM 789 O O . ARG A 1 102 ? -13.713 -8.177 -2.511 1.00 82.06 102 ARG A 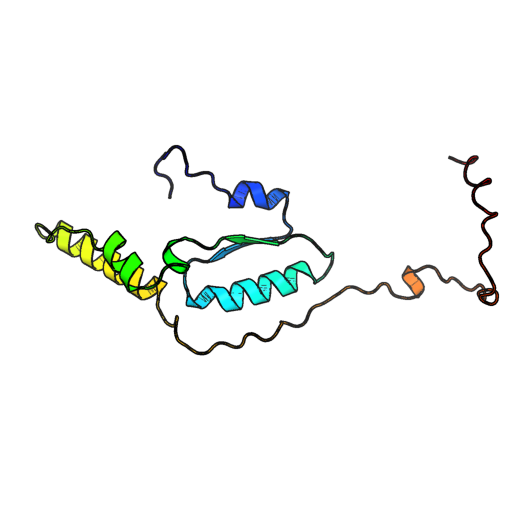O 1
ATOM 796 N N . ASP A 1 103 ? -12.755 -9.814 -1.303 1.00 84.38 103 ASP A N 1
ATOM 797 C CA . ASP A 1 103 ? -13.578 -9.616 -0.125 1.00 84.38 103 ASP A CA 1
ATOM 798 C C . ASP A 1 103 ? -13.187 -8.301 0.572 1.00 84.38 103 ASP A C 1
ATOM 800 O O . ASP A 1 103 ? -12.024 -8.084 0.929 1.00 84.38 103 ASP A O 1
ATOM 804 N N . VAL A 1 104 ? -14.177 -7.430 0.754 1.00 82.75 104 VAL A N 1
ATOM 805 C CA . VAL A 1 104 ? -14.062 -6.105 1.385 1.00 82.75 104 VAL A CA 1
ATOM 806 C C . VAL A 1 104 ? -14.623 -6.086 2.810 1.00 82.75 104 VAL A C 1
ATOM 808 O O . VAL A 1 104 ? -14.661 -5.031 3.440 1.00 82.75 104 VAL A O 1
ATOM 811 N N . SER A 1 105 ? -15.052 -7.235 3.338 1.00 84.19 105 SER A N 1
ATOM 812 C CA . SER A 1 105 ? -15.598 -7.327 4.690 1.00 84.19 105 SER A CA 1
ATOM 813 C C . SER A 1 105 ? -14.562 -6.935 5.759 1.00 84.19 105 SER A C 1
ATOM 815 O O . SER A 1 105 ? -13.361 -7.205 5.616 1.00 84.19 105 SER A O 1
ATOM 817 N N . PRO A 1 106 ? -14.980 -6.289 6.858 1.00 80.62 106 PRO A N 1
ATOM 818 C CA . PRO A 1 106 ? -14.060 -5.919 7.926 1.00 80.62 106 PRO A CA 1
ATOM 819 C C . PRO A 1 106 ? -13.472 -7.169 8.596 1.00 80.62 106 PRO A C 1
ATOM 821 O O . PRO A 1 106 ? -14.164 -8.163 8.809 1.00 80.62 106 PRO A O 1
ATOM 824 N N . LEU A 1 107 ? -12.180 -7.126 8.933 1.00 81.94 107 LEU A N 1
ATOM 825 C CA . LEU A 1 107 ? -11.553 -8.183 9.730 1.00 81.94 107 LEU A CA 1
ATOM 826 C C . LEU A 1 107 ? -12.010 -8.079 11.196 1.00 81.94 107 LEU A C 1
ATOM 828 O O . LEU A 1 107 ? -12.229 -6.965 11.679 1.00 81.94 107 LEU A O 1
ATOM 832 N N . PRO A 1 108 ? -12.125 -9.207 11.922 1.00 81.31 108 PRO A N 1
ATOM 833 C CA . PRO A 1 108 ? -12.526 -9.196 13.322 1.00 81.31 108 PRO A CA 1
ATOM 834 C C . PRO A 1 108 ? -11.502 -8.441 14.172 1.00 81.31 108 PRO A C 1
ATOM 836 O O . PRO A 1 108 ? -10.292 -8.656 14.065 1.00 81.31 108 PRO A O 1
ATOM 839 N N . VAL A 1 109 ? -12.005 -7.565 15.036 1.00 81.44 109 VAL A N 1
ATOM 840 C CA . VAL A 1 109 ? -11.197 -6.683 15.881 1.00 81.44 109 VAL A CA 1
ATOM 841 C C . VAL A 1 109 ? -11.158 -7.226 17.300 1.00 81.44 109 VAL A C 1
ATOM 843 O O . VAL A 1 109 ? -12.181 -7.625 17.851 1.00 81.44 109 VAL A O 1
ATOM 846 N N . LYS A 1 110 ? -9.971 -7.223 17.911 1.00 79.31 110 LYS A N 1
ATOM 847 C CA . LYS A 1 110 ? -9.784 -7.604 19.315 1.00 79.31 110 LYS A CA 1
ATOM 848 C C . LYS A 1 110 ? -9.664 -6.346 20.164 1.00 79.31 110 LYS A C 1
ATOM 850 O O . LYS A 1 110 ? -8.562 -5.821 20.328 1.00 79.31 110 LYS A O 1
ATOM 855 N N . VAL A 1 111 ? -10.786 -5.853 20.677 1.00 76.31 111 VAL A N 1
ATOM 856 C CA . VAL A 1 111 ? -10.793 -4.739 21.634 1.00 76.31 111 VAL A CA 1
ATOM 857 C C . VAL A 1 111 ? -10.632 -5.324 23.041 1.00 76.31 111 VAL A C 1
ATOM 859 O O . VAL A 1 111 ? -11.468 -6.137 23.439 1.00 76.31 111 VAL A O 1
ATOM 862 N N . PRO A 1 112 ? -9.569 -4.984 23.790 1.00 73.25 112 PRO A N 1
ATOM 863 C CA . PRO A 1 112 ? -9.457 -5.385 25.182 1.00 73.25 112 PRO A CA 1
ATOM 864 C C . PRO A 1 112 ? -10.522 -4.627 25.977 1.00 73.25 112 PRO A C 1
ATOM 866 O O . PRO A 1 112 ? -10.445 -3.411 26.138 1.00 73.25 112 PRO A O 1
ATOM 869 N N . LEU A 1 113 ? -11.540 -5.347 26.434 1.00 73.44 113 LEU A N 1
ATOM 870 C CA . LEU A 1 113 ? -12.478 -4.841 27.427 1.00 73.44 113 LEU A CA 1
ATOM 871 C C . LEU A 1 113 ? -11.870 -5.094 28.807 1.00 73.44 113 LEU A C 1
ATOM 873 O O . LEU A 1 113 ? -11.344 -6.180 29.055 1.00 73.44 113 LEU A O 1
ATOM 877 N N . ALA A 1 114 ? -11.920 -4.094 29.684 1.00 71.75 114 ALA A N 1
ATOM 878 C CA . ALA A 1 114 ? -11.527 -4.283 31.074 1.00 71.75 114 ALA A CA 1
ATOM 879 C C . ALA A 1 114 ? -12.498 -5.273 31.736 1.00 71.75 114 ALA A C 1
ATOM 881 O O . ALA A 1 114 ? -13.713 -5.159 31.558 1.00 71.75 114 ALA A O 1
ATOM 882 N N . THR A 1 115 ? -11.977 -6.250 32.479 1.00 73.62 115 THR A N 1
ATOM 883 C CA . THR A 1 115 ? -12.816 -7.127 33.307 1.00 73.62 115 THR A CA 1
ATOM 884 C C . THR A 1 115 ? -13.377 -6.351 34.498 1.00 73.62 115 THR A C 1
ATOM 886 O O . THR A 1 115 ? -12.750 -5.408 34.975 1.00 73.62 115 THR A O 1
ATOM 889 N N . GLU A 1 116 ? -14.546 -6.747 35.011 1.00 71.44 116 GLU A N 1
ATOM 890 C CA . GLU A 1 116 ? -15.201 -6.081 36.156 1.00 71.44 116 GLU A CA 1
ATOM 891 C C . GLU A 1 116 ? -14.276 -5.973 37.387 1.00 71.44 116 GLU A C 1
ATOM 893 O O . GLU A 1 116 ? -14.289 -4.972 38.102 1.00 71.44 116 GLU A O 1
ATOM 898 N N . GLU A 1 117 ? -13.388 -6.953 37.560 1.00 70.19 117 GLU A N 1
ATOM 899 C CA . GLU A 1 117 ? -12.332 -6.992 38.581 1.00 70.19 117 GLU A CA 1
ATOM 900 C C . GLU A 1 117 ? -11.256 -5.904 38.390 1.00 70.19 117 GLU A C 1
ATOM 902 O O . GLU A 1 117 ? -10.745 -5.360 39.366 1.00 70.19 117 GLU A O 1
ATOM 907 N N . GLN A 1 118 ? -10.922 -5.553 37.142 1.00 64.75 118 GLN A N 1
ATOM 908 C CA . GLN A 1 118 ? -9.953 -4.501 36.799 1.00 64.75 118 GLN A CA 1
ATOM 909 C C . GLN A 1 118 ? -10.558 -3.094 36.862 1.00 64.75 118 GLN A C 1
ATOM 911 O O . GLN A 1 118 ? -9.831 -2.127 37.074 1.00 64.75 118 GLN A O 1
ATOM 916 N N . VAL A 1 119 ? -11.878 -2.970 36.676 1.00 68.94 119 VAL A N 1
ATOM 917 C CA . VAL A 1 119 ? -12.609 -1.690 36.736 1.00 68.94 119 VAL A CA 1
ATOM 918 C C . VAL A 1 119 ? -12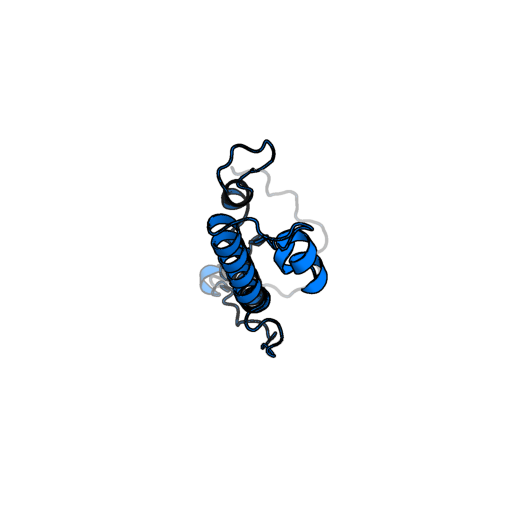.835 -1.233 38.184 1.00 68.94 119 VAL A C 1
ATOM 920 O O . VAL A 1 119 ? -13.209 -0.088 38.417 1.00 68.94 119 VAL A O 1
ATOM 923 N N . GLY A 1 120 ? -12.539 -2.079 39.175 1.00 55.91 120 GLY A N 1
ATOM 924 C CA . GLY A 1 120 ? -12.595 -1.676 40.574 1.00 55.91 120 GLY A CA 1
ATOM 925 C C . GLY A 1 120 ? -14.017 -1.390 41.049 1.00 55.91 120 GLY A C 1
ATOM 926 O O . GLY A 1 120 ? -14.225 -0.447 41.801 1.00 55.91 120 GLY A O 1
ATOM 927 N N . PHE A 1 121 ? -14.995 -2.223 40.684 1.00 50.00 121 PHE A N 1
ATOM 928 C CA . PHE A 1 121 ? -16.209 -2.362 41.497 1.00 50.00 121 PHE A CA 1
ATOM 929 C C . PHE A 1 121 ? -15.972 -3.432 42.564 1.00 50.00 121 PHE A C 1
ATOM 931 O O . PHE A 1 121 ? -16.611 -4.480 42.609 1.00 50.00 121 PHE A O 1
ATOM 938 N N . GLY A 1 122 ? -15.001 -3.167 43.438 1.00 47.50 122 GLY A N 1
ATOM 939 C CA . GLY A 1 122 ? -14.859 -3.900 44.684 1.00 47.50 122 GLY A CA 1
ATOM 940 C C . GLY A 1 122 ? -16.045 -3.587 45.596 1.00 47.50 122 GLY A C 1
ATOM 941 O O . GLY A 1 122 ? -15.989 -2.647 46.375 1.00 47.50 122 GLY A O 1
ATOM 942 N N . GLY A 1 123 ? -17.116 -4.373 45.495 1.00 50.25 123 GLY A N 1
ATOM 943 C CA . GLY A 1 123 ? -17.990 -4.703 46.623 1.00 50.25 123 GLY A CA 1
ATOM 944 C C . GLY A 1 123 ? -18.710 -3.572 47.368 1.00 50.25 123 GLY A C 1
ATOM 945 O O . GLY A 1 123 ? -18.925 -3.721 48.569 1.00 50.25 123 GLY A O 1
ATOM 946 N N . THR A 1 124 ? -19.141 -2.489 46.717 1.00 51.78 124 THR A N 1
ATOM 947 C CA . THR A 1 124 ? -20.159 -1.595 47.300 1.00 51.78 124 THR A CA 1
ATOM 948 C C . THR A 1 124 ? -21.355 -1.446 46.352 1.00 51.78 124 THR A C 1
ATOM 950 O O . THR A 1 124 ? -21.167 -1.163 45.169 1.00 51.78 124 THR A O 1
ATOM 953 N N . PRO A 1 125 ? -22.598 -1.687 46.820 1.00 50.81 125 PRO A N 1
ATOM 954 C CA . PRO A 1 125 ? -23.780 -1.508 45.989 1.00 50.81 125 PRO A CA 1
ATOM 955 C C . PRO A 1 125 ? -23.949 -0.032 45.612 1.00 50.81 125 PRO A C 1
ATOM 957 O O . PRO A 1 125 ? -23.966 0.845 46.475 1.00 50.81 125 PRO A O 1
ATOM 960 N N . ASP A 1 126 ? -24.073 0.212 44.309 1.00 52.25 126 ASP A N 1
ATOM 961 C CA . ASP A 1 126 ? -24.280 1.526 43.698 1.00 52.25 126 ASP A CA 1
ATOM 962 C C . ASP A 1 126 ? -25.629 2.115 44.183 1.00 52.25 126 ASP A C 1
ATOM 964 O O . ASP A 1 126 ? -26.660 1.434 44.077 1.00 52.25 126 ASP A O 1
ATOM 968 N N . PRO A 1 127 ? -25.682 3.336 44.754 1.00 52.16 127 PRO A N 1
ATOM 969 C CA . PRO A 1 127 ? -26.948 3.950 45.138 1.00 52.16 127 PRO A CA 1
ATOM 970 C C . PRO A 1 127 ? -27.809 4.247 43.893 1.00 52.16 127 PRO A C 1
ATOM 972 O O . PRO A 1 127 ? -27.281 4.490 42.804 1.00 52.16 127 PRO A O 1
ATOM 975 N N . PRO A 1 128 ? -29.151 4.228 44.018 1.00 46.38 128 PRO A N 1
ATOM 976 C CA . PRO A 1 128 ? -30.052 4.325 42.874 1.00 46.38 128 PRO A CA 1
ATOM 977 C C . PRO A 1 128 ? -29.805 5.607 42.074 1.00 46.38 128 PRO A C 1
ATOM 979 O O . PRO A 1 128 ? -29.725 6.701 42.635 1.00 46.38 128 PRO A O 1
ATOM 982 N N . ARG A 1 129 ? -29.711 5.459 40.744 1.00 50.06 129 ARG A N 1
ATOM 983 C CA . ARG A 1 129 ? -29.487 6.547 39.780 1.00 50.06 129 ARG A CA 1
ATOM 984 C C . ARG A 1 129 ? -30.656 7.536 39.794 1.00 50.06 129 ARG A C 1
ATOM 986 O O . ARG A 1 129 ? -31.572 7.449 38.981 1.00 50.06 129 ARG A O 1
ATOM 993 N N . GLY A 1 130 ? -30.606 8.488 40.716 1.00 40.41 130 GLY A N 1
ATOM 994 C CA . GLY A 1 130 ? -31.489 9.641 40.796 1.00 40.41 130 GLY A CA 1
ATOM 995 C C . GLY A 1 130 ? -30.670 10.927 40.760 1.00 40.41 130 GLY A C 1
ATOM 996 O O . GLY A 1 130 ? -30.028 11.274 41.738 1.00 40.41 130 GLY A O 1
ATOM 997 N N . VAL A 1 131 ? -30.734 11.630 39.627 1.00 40.03 131 VAL A N 1
ATOM 998 C CA . VAL A 1 131 ? -30.503 13.080 39.494 1.00 40.03 131 VAL A CA 1
ATOM 999 C C . VAL A 1 131 ? -29.153 13.596 40.029 1.00 40.03 131 VAL A C 1
ATOM 1001 O O . VAL A 1 131 ? -29.050 14.115 41.138 1.00 40.03 131 VAL A O 1
ATOM 1004 N N . TRP A 1 132 ? -28.120 13.582 39.180 1.00 38.56 132 TRP A N 1
ATOM 1005 C CA . TRP A 1 132 ? -26.886 14.340 39.427 1.00 38.56 132 TRP A CA 1
ATOM 1006 C C . TRP A 1 132 ? -27.128 15.842 39.216 1.00 38.56 132 TRP A C 1
ATOM 1008 O O . TRP A 1 132 ? -26.855 16.406 38.158 1.00 38.56 132 TRP A O 1
ATOM 1018 N N . GLY A 1 133 ? -27.673 16.493 40.243 1.00 32.12 133 GLY A N 1
ATOM 1019 C CA . GLY A 1 133 ? -27.651 17.942 40.387 1.00 32.12 133 GLY A CA 1
ATOM 1020 C C . GLY A 1 133 ? -26.231 18.425 40.690 1.00 32.12 133 GLY A C 1
ATOM 1021 O O . GLY A 1 133 ? -25.550 17.907 41.570 1.00 32.12 133 GLY A O 1
ATOM 1022 N N . VAL A 1 134 ? -25.791 19.435 39.948 1.00 46.78 134 VAL A N 1
ATOM 1023 C CA . VAL A 1 134 ? -24.501 20.130 40.058 1.00 46.78 134 VAL A CA 1
ATOM 1024 C C . VAL A 1 134 ? -24.256 20.616 41.496 1.00 46.78 134 VAL A C 1
ATOM 1026 O O . VAL A 1 134 ? -24.723 21.692 41.871 1.00 46.78 134 VAL A O 1
ATOM 1029 N N . ARG A 1 135 ? -23.549 19.840 42.335 1.00 38.47 135 ARG A N 1
ATOM 1030 C CA . ARG A 1 135 ? -23.095 20.318 43.659 1.00 38.47 135 ARG A CA 1
ATOM 1031 C C . ARG A 1 135 ? -21.948 19.527 44.317 1.00 38.47 135 ARG A C 1
ATOM 1033 O O . ARG A 1 135 ? -21.913 19.431 45.535 1.00 38.47 135 ARG A O 1
ATOM 1040 N N . GLY A 1 136 ? -20.996 18.996 43.543 1.00 37.91 136 GLY A N 1
ATOM 1041 C CA . GLY A 1 136 ? -19.914 18.145 44.083 1.00 37.91 136 GLY A CA 1
ATOM 1042 C C . GLY A 1 136 ? -18.490 18.435 43.594 1.00 37.91 136 GLY A C 1
ATOM 1043 O O . GLY A 1 136 ? -17.634 17.572 43.715 1.00 37.91 136 GLY A O 1
ATOM 1044 N N . TRP A 1 137 ? -18.216 19.612 43.023 1.00 38.00 137 TRP A N 1
ATOM 1045 C CA . TRP A 1 137 ? -16.902 19.955 42.439 1.00 38.00 137 TRP A CA 1
ATOM 1046 C C . TRP A 1 137 ? -15.998 20.806 43.355 1.00 38.00 137 TRP A C 1
ATOM 1048 O O . TRP A 1 137 ? -15.113 21.498 42.860 1.00 38.00 137 TRP A O 1
ATOM 1058 N N . ARG A 1 138 ? -16.218 20.815 44.682 1.00 38.16 138 ARG A N 1
ATOM 1059 C CA . ARG A 1 138 ? -15.460 21.688 45.606 1.00 38.16 138 ARG A CA 1
ATOM 1060 C C . ARG A 1 138 ? -14.491 21.007 46.583 1.00 38.16 138 ARG A C 1
ATOM 1062 O O . ARG A 1 138 ? -13.696 21.734 47.161 1.00 38.16 138 ARG A O 1
ATOM 1069 N N . ASP A 1 139 ? -14.462 1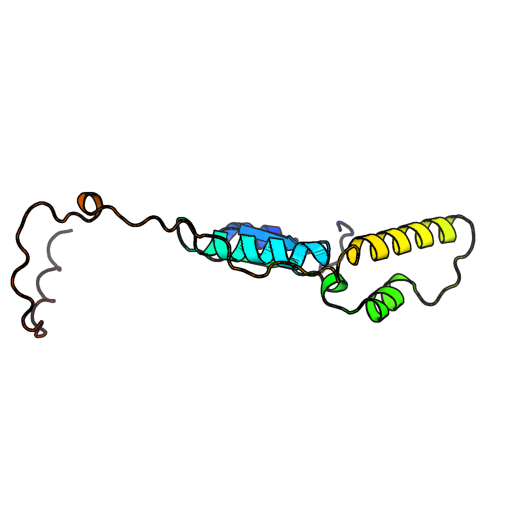9.676 46.683 1.00 43.34 139 ASP A N 1
ATOM 1070 C CA . ASP A 1 139 ? -13.628 18.983 47.692 1.00 43.34 139 ASP A CA 1
ATOM 1071 C C . ASP A 1 139 ? -12.402 18.222 47.153 1.00 43.34 139 ASP A C 1
ATOM 1073 O O . ASP A 1 139 ? -11.616 17.694 47.930 1.00 43.34 139 ASP A O 1
ATOM 1077 N N . TRP A 1 140 ? -12.142 18.224 45.843 1.00 40.00 140 TRP A N 1
ATOM 1078 C CA . TRP A 1 140 ? -10.960 17.550 45.265 1.00 40.00 140 TRP A CA 1
ATOM 1079 C C . TRP A 1 140 ? -9.683 18.418 45.237 1.00 40.00 140 TRP A C 1
ATOM 1081 O O . TRP A 1 140 ? -8.786 18.188 44.432 1.00 40.00 140 TRP A O 1
ATOM 1091 N N . GLY A 1 141 ? -9.597 19.437 46.101 1.00 38.75 141 GLY A N 1
ATOM 1092 C CA . GLY A 1 141 ? -8.516 20.434 46.117 1.00 38.75 141 GLY A CA 1
ATOM 1093 C C . GLY A 1 141 ? -7.546 20.376 47.303 1.00 38.75 141 GLY A C 1
ATOM 1094 O O . GLY A 1 141 ? -6.769 21.311 47.468 1.00 38.75 141 GLY A O 1
ATOM 1095 N N . GLN A 1 142 ? -7.584 19.342 48.149 1.00 43.69 142 GLN A N 1
ATOM 1096 C CA 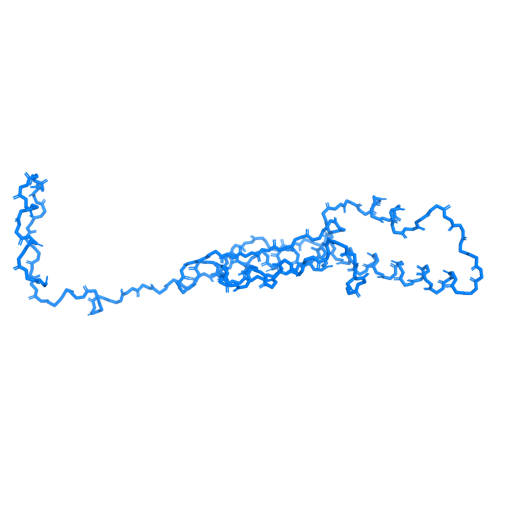. GLN A 1 142 ? -6.680 19.205 49.302 1.00 43.69 142 GLN A CA 1
ATOM 1097 C C . GLN A 1 142 ? -6.332 17.734 49.573 1.00 43.69 142 GLN A C 1
ATOM 1099 O O . GLN A 1 142 ? -6.808 17.166 50.546 1.00 43.69 142 GLN A O 1
ATOM 1104 N N . GLN A 1 143 ? -5.522 17.116 48.706 1.00 43.31 143 GLN A N 1
ATOM 1105 C CA . GLN A 1 143 ? -4.534 16.076 49.068 1.00 43.31 143 GLN A CA 1
ATOM 1106 C C . GLN A 1 143 ? -3.839 15.498 47.826 1.00 43.31 143 GLN A C 1
ATOM 1108 O O . GLN A 1 143 ? -4.095 14.362 47.444 1.00 43.31 143 GLN A O 1
ATOM 1113 N N . VAL A 1 144 ? -2.946 16.287 47.219 1.00 41.06 144 VAL A N 1
ATOM 1114 C CA . VAL A 1 144 ? -1.612 15.855 46.746 1.00 41.06 144 VAL A CA 1
ATOM 1115 C C . VAL A 1 144 ? -0.731 17.075 46.527 1.00 41.06 144 VAL A C 1
ATOM 1117 O O . VAL A 1 144 ? -1.232 18.048 45.922 1.00 41.06 144 VAL A O 1
#

Sequence (144 aa):
QGRGALQDIEQLSLFRTLCKVSVSVGTVRDIVPTLRRAIATAQSGTPGPVFVELPIDVLYPFHVVQREVGGSGTPRGLRGKVVQWYLQNYLHNLFAGAWDPRDVSPLPVKVPLATEEQVGFGGTPDPPRGVWGVRGWRDWGQQV

Secondary structure (DSSP, 8-state):
--S--TT---HHHHHTTTSSEEEE--SGGGHHHHHHHHHHHHHSSS---EEEE--HHHHS-HHHHHHHHH-SS---HHHHHHHHHHHHHHHHHHTTTTTS----PPPPP---PPPTTTTT--S-PPPP-----S---SSTTS--